Protein AF-A0A7X3SQD5-F1 (afdb_monomer_lite)

Organism: NCBI:txid1128670

Structure (mmCIF, N/CA/C/O backbone):
data_AF-A0A7X3SQD5-F1
#
_entry.id   AF-A0A7X3SQD5-F1
#
loop_
_atom_site.group_PDB
_atom_site.id
_atom_site.type_symbol
_atom_site.label_atom_id
_atom_site.label_alt_id
_atom_site.label_comp_id
_atom_site.label_asym_id
_atom_site.label_entity_id
_atom_site.label_seq_id
_atom_site.pdbx_PDB_ins_code
_atom_site.Cartn_x
_atom_site.Cartn_y
_atom_site.Cartn_z
_atom_site.occupancy
_atom_site.B_iso_or_equiv
_atom_site.auth_seq_id
_atom_site.auth_comp_id
_atom_site.auth_asym_id
_atom_site.auth_atom_id
_atom_site.pdbx_PDB_model_num
ATOM 1 N N . MET A 1 1 ? -12.208 -7.206 1.215 1.00 92.44 1 MET A N 1
ATOM 2 C CA . MET A 1 1 ? -11.686 -5.829 1.255 1.00 92.44 1 MET A CA 1
ATOM 3 C C . MET A 1 1 ? -12.584 -4.999 0.372 1.00 92.44 1 MET A C 1
ATOM 5 O O . MET A 1 1 ? -13.302 -5.577 -0.436 1.00 92.44 1 MET A O 1
ATOM 9 N N . GLU A 1 2 ? -12.520 -3.689 0.493 1.00 95.00 2 GLU A N 1
ATOM 10 C CA . GLU A 1 2 ? -13.140 -2.764 -0.455 1.00 95.00 2 GLU A CA 1
ATOM 11 C C . GLU A 1 2 ? -12.085 -1.771 -0.940 1.00 95.00 2 GLU A C 1
ATOM 13 O O . GLU A 1 2 ? -11.179 -1.425 -0.181 1.00 95.00 2 GLU A O 1
ATOM 18 N N . ARG A 1 3 ? -12.166 -1.357 -2.206 1.00 95.81 3 ARG A N 1
ATOM 19 C CA . ARG A 1 3 ? -11.321 -0.287 -2.744 1.00 95.81 3 ARG A CA 1
ATOM 20 C C . ARG A 1 3 ? -12.003 1.042 -2.446 1.00 95.81 3 ARG A C 1
ATOM 22 O O . ARG A 1 3 ? -13.184 1.187 -2.745 1.00 95.81 3 ARG A O 1
ATOM 29 N N . LEU A 1 4 ? -11.270 1.989 -1.874 1.00 95.50 4 LEU A N 1
ATOM 30 C CA . LEU A 1 4 ? -11.785 3.325 -1.592 1.00 95.50 4 LEU A CA 1
ATOM 31 C C . LEU A 1 4 ? -11.584 4.210 -2.824 1.00 95.50 4 LEU A C 1
ATOM 33 O O . LEU A 1 4 ? -10.459 4.350 -3.302 1.00 95.50 4 LEU A O 1
ATOM 37 N N . ALA A 1 5 ? -12.677 4.765 -3.347 1.00 88.12 5 ALA A N 1
ATOM 38 C CA . ALA A 1 5 ? -12.661 5.598 -4.550 1.00 88.12 5 ALA A CA 1
ATOM 39 C C . ALA A 1 5 ? -12.291 7.060 -4.250 1.00 88.12 5 ALA A C 1
ATOM 41 O O . ALA A 1 5 ? -11.576 7.680 -5.028 1.00 88.12 5 ALA A O 1
ATOM 42 N N . ASP A 1 6 ? -12.709 7.577 -3.093 1.00 85.94 6 ASP A N 1
ATOM 43 C CA . ASP A 1 6 ? -12.578 9.001 -2.749 1.00 85.94 6 ASP A CA 1
ATOM 44 C C . ASP A 1 6 ? -11.256 9.348 -2.046 1.00 85.94 6 ASP A C 1
ATOM 46 O O . ASP A 1 6 ? -11.083 10.450 -1.529 1.00 85.94 6 ASP A O 1
ATOM 50 N N . THR A 1 7 ? -10.305 8.410 -1.996 1.00 90.06 7 THR A N 1
ATOM 51 C CA . THR A 1 7 ? -8.975 8.700 -1.446 1.00 90.06 7 THR A CA 1
ATOM 52 C C . THR A 1 7 ? -8.152 9.453 -2.478 1.00 90.06 7 THR A C 1
ATOM 54 O O . THR A 1 7 ? -8.025 9.005 -3.617 1.00 90.06 7 THR A O 1
ATOM 57 N N . ARG A 1 8 ? -7.544 10.569 -2.076 1.00 92.94 8 ARG A N 1
ATOM 58 C CA . ARG A 1 8 ? -6.784 11.426 -2.993 1.00 92.94 8 ARG A CA 1
ATOM 59 C C . ARG A 1 8 ? -5.414 11.786 -2.446 1.00 92.94 8 ARG A C 1
ATOM 61 O O . ARG A 1 8 ? -5.220 11.962 -1.244 1.00 92.94 8 ARG A O 1
ATOM 68 N N . LEU A 1 9 ? -4.468 11.945 -3.362 1.00 92.69 9 LEU A N 1
ATOM 69 C CA . LEU A 1 9 ? -3.206 12.614 -3.085 1.00 92.69 9 LEU A CA 1
ATOM 70 C C . LEU A 1 9 ? -3.490 14.090 -2.773 1.00 92.69 9 LEU A C 1
ATOM 72 O O . LEU A 1 9 ? -4.130 14.775 -3.567 1.00 92.69 9 LEU A O 1
ATOM 76 N N . VAL A 1 10 ? -3.012 14.575 -1.629 1.00 94.62 10 VAL A N 1
ATOM 77 C CA . VAL A 1 10 ? -3.109 15.994 -1.247 1.00 94.62 10 VAL A CA 1
ATOM 78 C C . VAL A 1 10 ? -1.878 16.735 -1.736 1.00 94.62 10 VAL A C 1
ATOM 80 O O . VAL A 1 10 ? -1.981 17.763 -2.398 1.00 94.62 10 VAL A O 1
ATOM 83 N N . GLN A 1 11 ? -0.700 16.199 -1.420 1.00 93.69 11 GLN A N 1
ATOM 84 C CA . GLN A 1 11 ? 0.575 16.768 -1.836 1.00 93.69 11 GLN A CA 1
ATOM 85 C C . GLN A 1 11 ? 1.677 15.715 -1.842 1.00 93.69 11 GLN A C 1
ATOM 87 O O . GLN A 1 11 ? 1.584 14.690 -1.168 1.00 93.69 11 GLN A O 1
ATOM 92 N N . ARG A 1 12 ? 2.747 15.997 -2.587 1.00 92.25 12 ARG A N 1
ATOM 93 C CA . ARG A 1 12 ? 3.957 15.176 -2.649 1.00 92.25 12 ARG A CA 1
ATOM 94 C C . ARG A 1 12 ? 5.202 16.038 -2.520 1.00 92.25 12 ARG A C 1
ATOM 96 O O . ARG A 1 12 ? 5.230 17.170 -2.994 1.00 92.25 12 ARG A O 1
ATOM 103 N N . LEU A 1 13 ? 6.236 15.476 -1.912 1.00 90.62 13 LEU A N 1
ATOM 104 C CA . LEU A 1 13 ? 7.563 16.057 -1.816 1.00 90.62 13 LEU A CA 1
ATOM 105 C C . LEU A 1 13 ? 8.549 15.113 -2.500 1.00 90.62 13 LEU A C 1
ATOM 107 O O . LEU A 1 13 ? 8.792 14.001 -2.031 1.00 90.62 13 LEU A O 1
ATOM 111 N N . VAL A 1 14 ? 9.132 15.587 -3.598 1.00 86.06 14 VAL A N 1
ATOM 112 C CA . VAL A 1 14 ? 10.158 14.876 -4.361 1.00 86.06 14 VAL A CA 1
ATOM 113 C C . VAL A 1 14 ? 11.440 15.691 -4.273 1.00 86.06 14 VAL A C 1
ATOM 115 O O . VAL A 1 14 ? 11.448 16.883 -4.584 1.00 86.06 14 VAL A O 1
ATOM 118 N N . ARG A 1 15 ? 12.519 15.070 -3.798 1.00 82.88 15 ARG A N 1
ATOM 119 C CA . ARG A 1 15 ? 13.840 15.697 -3.682 1.00 82.88 15 ARG A CA 1
ATOM 120 C C . ARG A 1 15 ? 14.874 14.780 -4.308 1.00 82.88 15 ARG A C 1
ATOM 122 O O . ARG A 1 15 ? 14.874 13.583 -4.035 1.00 82.88 15 ARG A O 1
ATOM 129 N N . THR A 1 16 ? 15.763 15.345 -5.117 1.00 78.25 16 THR A N 1
ATOM 130 C CA . THR A 1 16 ? 16.838 14.594 -5.772 1.00 78.25 16 THR A CA 1
ATOM 131 C C . THR A 1 16 ? 17.656 13.814 -4.742 1.00 78.25 16 THR A C 1
ATOM 133 O O . THR A 1 16 ? 18.110 14.381 -3.749 1.00 78.25 16 THR A O 1
ATOM 136 N N . GLY A 1 17 ? 17.830 12.510 -4.972 1.00 77.06 17 GLY A N 1
ATOM 137 C CA . GLY A 1 17 ? 18.586 11.624 -4.081 1.00 77.06 17 GLY A CA 1
ATOM 138 C C . GLY A 1 17 ? 17.861 11.217 -2.791 1.00 77.06 17 GLY A C 1
ATOM 139 O O . GLY A 1 17 ? 18.489 10.625 -1.916 1.00 77.06 17 GLY A O 1
ATOM 140 N N . GLN A 1 18 ? 16.567 11.521 -2.640 1.00 83.50 18 GLN A N 1
ATOM 141 C CA . GLN A 1 18 ? 15.752 11.063 -1.512 1.00 83.50 18 GLN A CA 1
ATOM 142 C C . GLN A 1 18 ? 14.522 10.291 -1.991 1.00 83.50 18 GLN A C 1
ATOM 144 O O . GLN A 1 18 ? 13.986 10.563 -3.062 1.00 83.50 18 GLN A O 1
ATOM 149 N N . GLN A 1 19 ? 14.043 9.363 -1.156 1.00 85.62 19 GLN A N 1
ATOM 150 C CA . GLN A 1 19 ? 12.775 8.685 -1.410 1.00 85.62 19 GLN A CA 1
ATOM 151 C C . GLN A 1 19 ? 11.629 9.714 -1.393 1.00 85.62 19 GLN A C 1
ATOM 153 O O . GLN A 1 19 ? 11.545 10.493 -0.433 1.00 85.62 19 GLN A O 1
ATOM 158 N N . PRO A 1 20 ? 10.751 9.732 -2.412 1.00 91.50 20 PRO A N 1
ATOM 159 C CA . PRO A 1 20 ? 9.611 10.630 -2.423 1.00 91.50 20 PRO A CA 1
ATOM 160 C C . PRO A 1 20 ? 8.629 10.272 -1.311 1.00 91.50 20 PRO A C 1
ATOM 162 O O . PRO A 1 20 ? 8.490 9.114 -0.902 1.00 91.50 20 PRO A O 1
ATOM 165 N N . VAL A 1 21 ? 7.936 11.294 -0.825 1.00 94.56 21 VAL A N 1
ATOM 166 C CA . VAL A 1 21 ? 6.873 11.134 0.162 1.00 94.56 21 VAL A CA 1
ATOM 167 C C . VAL A 1 21 ? 5.632 11.899 -0.258 1.00 94.56 21 VAL A C 1
ATOM 169 O O . VAL A 1 21 ? 5.706 12.942 -0.905 1.00 94.56 21 VAL A O 1
ATOM 172 N N . MET A 1 22 ? 4.482 11.407 0.169 1.00 95.19 22 MET A N 1
ATOM 173 C CA . MET A 1 22 ? 3.174 11.953 -0.131 1.00 95.19 22 MET A CA 1
ATOM 174 C C . MET A 1 22 ? 2.314 12.070 1.122 1.00 95.19 22 MET A C 1
ATOM 176 O O . MET A 1 22 ? 2.441 11.295 2.069 1.00 95.19 22 MET A O 1
ATOM 180 N N . GLN A 1 23 ? 1.405 13.031 1.104 1.00 96.56 23 GLN A N 1
ATOM 181 C CA . GLN A 1 23 ? 0.319 13.152 2.059 1.00 96.56 23 GLN A CA 1
ATOM 182 C C . GLN A 1 23 ? -0.987 12.873 1.323 1.00 96.56 23 GLN A C 1
ATOM 184 O O . GLN A 1 23 ? -1.197 13.368 0.212 1.00 96.56 23 GLN A O 1
ATOM 189 N N . ILE A 1 24 ? -1.858 12.078 1.935 1.00 96.69 24 ILE A N 1
ATOM 190 C CA . ILE A 1 24 ? -3.136 11.681 1.346 1.00 96.69 24 ILE A CA 1
ATOM 191 C C . ILE A 1 24 ? -4.296 12.133 2.228 1.00 96.69 24 ILE A C 1
ATOM 193 O O . ILE A 1 24 ? -4.156 12.267 3.444 1.00 96.69 24 ILE A O 1
ATOM 197 N N . ASP A 1 25 ? -5.434 12.352 1.591 1.00 96.38 25 ASP A N 1
ATOM 198 C CA . ASP A 1 25 ? -6.737 12.518 2.219 1.00 96.38 25 ASP A CA 1
ATOM 199 C C . ASP A 1 25 ? -7.427 11.160 2.155 1.00 96.38 25 ASP A C 1
ATOM 201 O O . ASP A 1 25 ? -7.663 10.622 1.069 1.00 96.38 25 ASP A O 1
ATOM 205 N N . LEU A 1 26 ? -7.660 10.592 3.334 1.00 95.12 26 LEU A N 1
ATOM 206 C CA . LEU A 1 26 ? -8.256 9.285 3.524 1.00 95.12 26 LEU A CA 1
ATOM 207 C C . LEU A 1 26 ? -9.619 9.452 4.190 1.00 95.12 26 LEU A C 1
ATOM 209 O O . LEU A 1 26 ? -9.700 9.750 5.385 1.00 95.12 26 LEU A O 1
ATOM 213 N N . GLU A 1 27 ? -10.674 9.220 3.405 1.00 92.88 27 GLU A N 1
ATOM 214 C CA . GLU A 1 27 ? -12.079 9.353 3.818 1.00 92.88 27 GLU A CA 1
ATOM 215 C C . GLU A 1 27 ? -12.424 10.766 4.339 1.00 92.88 27 GLU A C 1
ATOM 217 O O . GLU A 1 27 ? -13.111 10.914 5.347 1.00 92.88 27 GLU A O 1
ATOM 222 N N . GLY A 1 28 ? -11.933 11.814 3.667 1.00 91.75 28 GLY A N 1
ATOM 223 C CA . GLY A 1 28 ? -12.201 13.215 4.012 1.00 91.75 28 GLY A CA 1
ATOM 224 C C . GLY A 1 28 ? -11.291 13.782 5.105 1.00 91.75 28 GLY A C 1
ATOM 225 O O . GLY A 1 28 ? -11.491 14.914 5.542 1.00 91.75 28 GLY A O 1
ATOM 226 N N . GLU A 1 29 ? -10.297 13.015 5.557 1.00 93.38 29 GLU A N 1
ATOM 227 C CA . GLU A 1 29 ? -9.324 13.433 6.563 1.00 93.38 29 GLU A CA 1
ATOM 228 C C . GLU A 1 29 ? -7.915 13.411 5.973 1.00 93.38 29 GLU A C 1
ATOM 230 O O . GLU A 1 29 ? -7.404 12.364 5.562 1.00 93.38 29 GLU A O 1
ATOM 235 N N . VAL A 1 30 ? -7.261 14.570 5.973 1.00 94.88 30 VAL A N 1
ATOM 236 C CA . VAL A 1 30 ? -5.850 14.676 5.600 1.00 94.88 30 VAL A CA 1
ATOM 237 C C . VAL A 1 30 ? -5.004 13.995 6.670 1.00 94.88 30 VAL A C 1
ATOM 239 O O . VAL A 1 30 ? -5.032 14.379 7.834 1.00 94.88 30 VAL A O 1
ATOM 242 N N . MET A 1 31 ? -4.227 12.991 6.272 1.00 93.62 31 MET A N 1
ATOM 243 C CA . MET A 1 31 ? -3.365 12.270 7.201 1.00 93.62 31 MET A CA 1
ATOM 244 C C . MET A 1 31 ? -2.215 13.146 7.707 1.00 93.62 31 MET A C 1
ATOM 246 O O . MET A 1 31 ? -1.466 13.704 6.910 1.00 93.62 31 MET A O 1
ATOM 250 N N . ASP A 1 32 ? -1.965 13.152 9.016 1.00 88.88 32 ASP A N 1
ATOM 251 C CA . ASP A 1 32 ? -0.804 13.847 9.606 1.00 88.88 32 ASP A CA 1
ATOM 252 C C . ASP A 1 32 ? 0.549 13.241 9.195 1.00 88.88 32 ASP A C 1
ATOM 254 O O . ASP A 1 32 ? 1.596 13.891 9.231 1.00 88.88 32 ASP A O 1
ATOM 258 N N . GLN A 1 33 ? 0.553 11.953 8.848 1.00 91.12 33 GLN A N 1
ATOM 259 C CA . GLN A 1 33 ? 1.761 11.207 8.512 1.00 91.12 33 GLN A CA 1
ATOM 260 C C . GLN A 1 33 ? 1.990 11.191 7.005 1.00 91.12 33 GLN A C 1
ATOM 262 O O . GLN A 1 33 ? 1.122 10.780 6.237 1.00 91.12 33 GLN A O 1
ATOM 267 N N . TRP A 1 34 ? 3.211 11.535 6.606 1.00 94.00 34 TRP A N 1
ATOM 268 C CA . TRP A 1 34 ? 3.685 11.347 5.241 1.00 94.00 34 TRP A CA 1
ATOM 269 C C . TRP A 1 34 ? 3.948 9.864 4.965 1.00 94.00 34 TRP A C 1
ATOM 271 O O . TRP A 1 34 ? 4.578 9.165 5.767 1.00 94.00 34 TRP A O 1
ATOM 281 N N . LEU A 1 35 ? 3.463 9.391 3.824 1.00 94.94 35 LEU A N 1
ATOM 282 C CA . LEU A 1 35 ? 3.635 8.035 3.317 1.00 94.94 35 LEU A CA 1
ATOM 283 C C . LEU A 1 35 ? 4.696 8.032 2.208 1.00 94.94 35 LEU A C 1
ATOM 285 O O . LEU A 1 35 ? 4.828 9.030 1.510 1.00 94.94 35 LEU A O 1
ATOM 289 N N . PRO A 1 36 ? 5.465 6.951 2.015 1.00 93.69 36 PRO A N 1
ATOM 290 C CA . PRO A 1 36 ? 6.386 6.854 0.883 1.00 93.69 36 PRO A CA 1
ATOM 291 C C . PRO A 1 36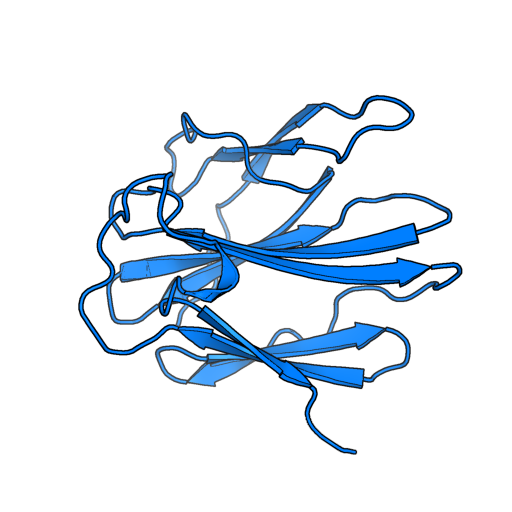 ? 5.638 6.781 -0.454 1.00 93.69 36 PRO A C 1
ATOM 293 O O . PRO A 1 36 ? 4.536 6.228 -0.526 1.00 93.69 36 PRO A O 1
ATOM 296 N N . GLY A 1 37 ? 6.258 7.310 -1.505 1.00 92.44 37 GLY A N 1
ATOM 297 C CA . GLY A 1 37 ? 5.712 7.369 -2.859 1.00 92.44 37 GLY A CA 1
ATOM 298 C C . GLY A 1 37 ? 5.485 8.797 -3.351 1.00 92.44 37 GLY A C 1
ATOM 299 O O . GLY A 1 37 ? 5.343 9.737 -2.568 1.00 92.44 37 GLY A O 1
ATOM 300 N N . ALA A 1 38 ? 5.450 8.947 -4.672 1.00 92.19 38 ALA A N 1
ATOM 301 C CA . ALA A 1 38 ? 5.154 10.185 -5.388 1.00 92.19 38 ALA A CA 1
ATOM 302 C C . ALA A 1 38 ? 3.755 10.185 -6.032 1.00 92.19 38 ALA A C 1
ATOM 304 O O . ALA A 1 38 ? 3.220 11.260 -6.306 1.00 92.19 38 ALA A O 1
ATOM 305 N N . SER A 1 39 ? 3.164 9.013 -6.273 1.00 91.50 39 SER A N 1
ATOM 306 C CA . SER A 1 39 ? 1.801 8.850 -6.796 1.00 91.50 39 SER A CA 1
ATOM 307 C C . SER A 1 39 ? 1.016 7.850 -5.951 1.00 91.50 39 SER A C 1
ATOM 309 O O . SER A 1 39 ? 1.567 6.843 -5.502 1.00 91.50 39 SER A O 1
ATOM 311 N N . LEU A 1 40 ? -0.270 8.131 -5.732 1.00 94.44 40 LEU A N 1
ATOM 312 C CA . LEU A 1 40 ? -1.207 7.237 -5.055 1.00 94.44 40 LEU A CA 1
ATOM 313 C C . LEU A 1 40 ? -1.943 6.390 -6.100 1.00 94.44 40 LEU A C 1
ATOM 315 O O . LEU A 1 40 ? -2.665 6.937 -6.925 1.00 94.44 40 LEU A O 1
ATOM 319 N N . GLU A 1 41 ? -1.832 5.065 -6.009 1.00 94.44 41 GLU A N 1
ATOM 320 C CA . GLU A 1 41 ? -2.422 4.146 -6.995 1.00 94.44 41 GLU A CA 1
ATOM 321 C C . GLU A 1 41 ? -3.751 3.538 -6.530 1.00 94.44 41 GLU A C 1
ATOM 323 O O . GLU A 1 41 ? -4.729 3.408 -7.277 1.00 94.44 41 GLU A O 1
ATOM 328 N N . ALA A 1 42 ? -3.802 3.113 -5.268 1.00 95.81 42 ALA A N 1
ATOM 329 C CA . ALA A 1 42 ? -4.998 2.511 -4.700 1.00 95.81 42 ALA A CA 1
ATOM 330 C C . ALA A 1 42 ? -4.966 2.516 -3.177 1.00 95.81 42 ALA A C 1
ATOM 332 O O . ALA A 1 42 ? -3.914 2.342 -2.559 1.00 95.81 42 ALA A O 1
ATOM 333 N N . VAL A 1 43 ? -6.150 2.599 -2.573 1.00 97.44 43 VAL A N 1
ATOM 334 C CA . VAL A 1 43 ? -6.345 2.306 -1.155 1.00 97.44 43 VAL A CA 1
ATOM 335 C C . VAL A 1 43 ? -7.437 1.269 -0.989 1.00 97.44 43 VAL A C 1
ATOM 337 O O . VAL A 1 43 ? -8.481 1.330 -1.638 1.00 97.44 43 VAL A O 1
ATOM 340 N N . PHE A 1 44 ? -7.185 0.308 -0.107 1.00 97.44 44 PHE A N 1
ATOM 341 C CA . PHE A 1 44 ? -8.141 -0.722 0.259 1.00 97.44 44 PHE A CA 1
ATOM 342 C C . PHE A 1 44 ? -8.409 -0.704 1.754 1.00 97.44 44 PHE A C 1
ATOM 344 O O . PHE A 1 44 ? -7.467 -0.640 2.542 1.00 97.44 44 PHE A O 1
ATOM 351 N N . ARG A 1 45 ? -9.671 -0.863 2.151 1.00 96.50 45 ARG A N 1
ATOM 352 C CA . ARG A 1 45 ? -10.047 -1.129 3.541 1.00 96.50 45 ARG A CA 1
ATOM 353 C C . ARG A 1 45 ? -10.246 -2.632 3.743 1.00 96.50 45 ARG A C 1
ATOM 355 O O . ARG A 1 45 ? -10.953 -3.319 2.996 1.00 96.50 45 ARG A O 1
ATOM 362 N N . ALA A 1 46 ? -9.537 -3.177 4.722 1.00 95.06 46 ALA A N 1
ATOM 363 C CA . ALA A 1 46 ? -9.609 -4.573 5.119 1.00 95.06 46 ALA A CA 1
ATOM 364 C C . ALA A 1 46 ? -10.800 -4.828 6.046 1.00 95.06 46 ALA A C 1
ATOM 366 O O . ALA A 1 46 ? -11.287 -3.925 6.717 1.00 95.06 46 ALA A O 1
ATOM 367 N N . SER A 1 47 ? -11.236 -6.087 6.149 1.00 92.50 47 SER A N 1
ATOM 368 C CA . SER A 1 47 ? -12.377 -6.456 7.004 1.00 92.5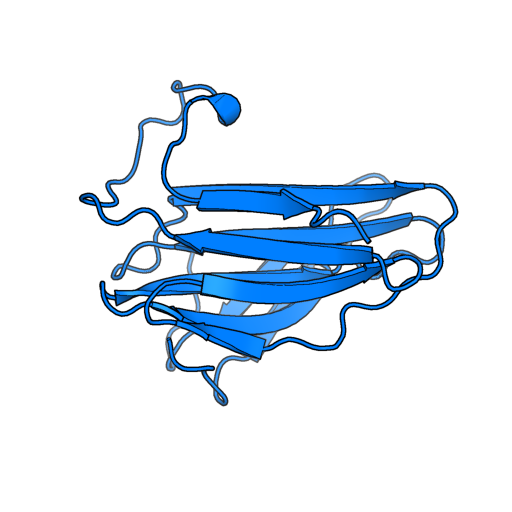0 47 SER A CA 1
ATOM 369 C C . SER A 1 47 ? -12.169 -6.169 8.499 1.00 92.50 47 SER A C 1
ATOM 371 O O . SER A 1 47 ? -13.122 -6.208 9.262 1.00 92.50 47 SER A O 1
ATOM 373 N N . ASN A 1 48 ? -10.927 -5.941 8.937 1.00 90.00 48 ASN A N 1
ATOM 374 C CA . ASN A 1 48 ? -10.585 -5.544 10.305 1.00 90.00 48 ASN A CA 1
ATOM 375 C C . ASN A 1 48 ? -10.402 -4.019 10.459 1.00 90.00 48 ASN A C 1
ATOM 377 O O . ASN A 1 48 ? -9.826 -3.580 11.450 1.00 90.00 48 ASN A O 1
ATOM 381 N N . GLY A 1 49 ? -10.829 -3.228 9.469 1.00 92.56 49 GLY A N 1
ATOM 382 C CA . GLY A 1 49 ? -10.751 -1.766 9.464 1.00 92.56 49 GLY A CA 1
ATOM 383 C C . GLY A 1 49 ? -9.375 -1.187 9.126 1.00 92.56 49 GLY A C 1
ATOM 384 O O . GLY A 1 49 ? -9.246 0.025 9.022 1.00 92.56 49 GLY A O 1
ATOM 385 N N . ALA A 1 50 ? -8.342 -2.013 8.948 1.00 94.50 50 ALA A N 1
ATOM 386 C CA . ALA A 1 50 ? -7.025 -1.537 8.532 1.00 94.50 50 ALA A CA 1
ATOM 387 C C . ALA A 1 50 ? -7.023 -1.099 7.062 1.00 94.50 50 ALA A C 1
ATOM 389 O O . ALA A 1 50 ? -7.713 -1.700 6.236 1.00 94.50 50 ALA A O 1
ATOM 390 N N . TYR A 1 51 ? -6.191 -0.116 6.724 1.00 95.81 51 TYR A N 1
ATOM 391 C CA . TYR A 1 51 ? -6.040 0.351 5.346 1.00 95.81 51 TYR A CA 1
ATOM 392 C C . TYR A 1 51 ? -4.753 -0.176 4.727 1.00 95.81 51 TYR A C 1
ATOM 394 O O . TYR A 1 51 ? -3.712 -0.237 5.380 1.00 95.81 51 TYR A O 1
ATOM 402 N N . LEU A 1 52 ? -4.824 -0.535 3.452 1.00 97.19 52 LEU A N 1
ATOM 403 C CA . LEU A 1 52 ? -3.688 -0.927 2.637 1.00 97.19 52 LEU A CA 1
ATOM 404 C C . LEU A 1 52 ? -3.543 0.080 1.497 1.00 97.19 52 LEU A C 1
ATOM 406 O O . LEU A 1 52 ? -4.405 0.145 0.623 1.00 97.19 52 LEU A O 1
ATOM 410 N N . VAL A 1 53 ? -2.474 0.869 1.535 1.00 97.31 53 VAL A N 1
ATOM 411 C CA . VAL A 1 53 ? -2.193 1.945 0.579 1.00 97.31 53 VAL A CA 1
ATOM 412 C C . VAL A 1 53 ? -1.093 1.492 -0.373 1.00 97.31 53 VAL A C 1
ATOM 414 O O . VAL A 1 53 ? -0.047 1.027 0.081 1.00 97.31 53 VAL A O 1
ATOM 417 N N . PHE A 1 54 ? -1.338 1.637 -1.671 1.00 96.44 54 PHE A N 1
ATOM 418 C CA . PHE A 1 54 ? -0.392 1.381 -2.752 1.00 96.44 54 PHE A CA 1
ATOM 419 C C . PHE A 1 54 ? 0.026 2.708 -3.377 1.00 96.44 54 PHE A C 1
ATOM 421 O O . PHE A 1 54 ? -0.828 3.510 -3.764 1.00 96.44 54 PHE A O 1
ATOM 428 N N . SER A 1 55 ? 1.330 2.920 -3.494 1.00 94.19 55 SER A N 1
ATOM 429 C CA . SER A 1 55 ? 1.909 4.111 -4.110 1.00 94.19 55 SER A CA 1
ATOM 430 C C . SER A 1 55 ? 3.183 3.786 -4.861 1.00 94.19 55 SER A C 1
ATOM 432 O O . SER A 1 55 ? 3.906 2.863 -4.490 1.00 94.19 55 SER A O 1
ATOM 434 N N . VAL A 1 56 ? 3.479 4.564 -5.895 1.00 91.50 56 VAL A N 1
ATOM 435 C CA . VAL A 1 56 ? 4.698 4.407 -6.695 1.00 91.50 56 VAL A CA 1
ATOM 436 C C . VAL A 1 56 ? 5.609 5.618 -6.556 1.00 91.50 56 VAL A C 1
ATOM 438 O O . VAL A 1 56 ? 5.139 6.732 -6.320 1.00 91.50 56 VAL A O 1
ATOM 441 N N . ASP A 1 57 ? 6.917 5.398 -6.673 1.00 88.06 57 ASP A N 1
ATOM 442 C CA . ASP A 1 57 ? 7.937 6.444 -6.529 1.00 88.06 57 ASP A CA 1
ATOM 443 C C . ASP A 1 57 ? 8.047 7.370 -7.764 1.00 88.06 57 ASP A C 1
ATOM 445 O O . ASP A 1 57 ? 8.655 8.430 -7.649 1.00 88.06 57 ASP A O 1
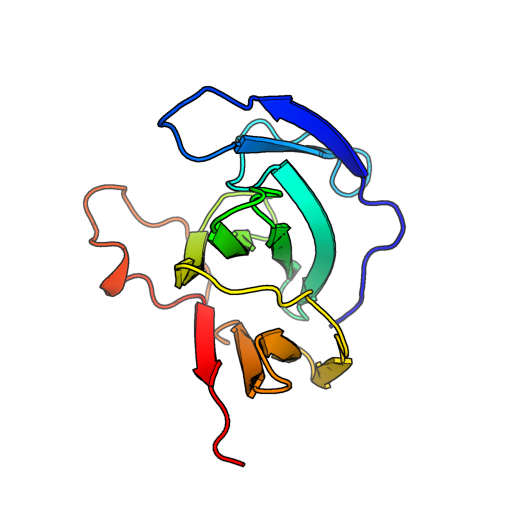ATOM 449 N N . ASP A 1 58 ? 7.409 7.030 -8.899 1.00 76.12 58 ASP A N 1
ATOM 450 C CA . ASP A 1 58 ? 7.333 7.862 -10.127 1.00 76.12 58 ASP A CA 1
ATOM 451 C C . ASP A 1 58 ? 8.723 8.361 -10.594 1.00 76.12 58 ASP A C 1
ATOM 453 O O . ASP A 1 58 ? 8.907 9.520 -10.969 1.00 76.12 58 ASP A O 1
ATOM 457 N N . CYS A 1 59 ? 9.741 7.492 -10.493 1.00 71.56 59 CYS A N 1
ATOM 458 C CA . CYS A 1 59 ? 11.125 7.801 -10.844 1.00 71.56 59 CYS A CA 1
ATOM 459 C C . CYS A 1 59 ? 11.485 7.159 -12.202 1.00 71.56 59 CYS A C 1
ATOM 461 O O . CYS A 1 59 ? 11.340 5.950 -12.366 1.00 71.56 59 CYS A O 1
ATOM 463 N N . PRO A 1 60 ? 11.992 7.929 -13.184 1.00 61.78 60 PRO A N 1
ATOM 464 C CA . PRO A 1 60 ? 12.175 7.460 -14.564 1.00 61.78 60 PRO A CA 1
ATOM 465 C C . PRO A 1 60 ? 13.242 6.366 -14.760 1.00 61.78 60 PRO A C 1
ATOM 467 O O . PRO A 1 60 ? 13.330 5.806 -15.848 1.00 61.78 60 PRO A O 1
ATOM 470 N N . TYR A 1 61 ? 14.055 6.064 -13.741 1.00 60.78 61 TYR A N 1
ATOM 471 C CA . TYR A 1 61 ? 15.119 5.046 -13.807 1.00 60.78 61 TYR A CA 1
ATOM 472 C C . TYR A 1 61 ? 14.953 3.911 -12.786 1.00 60.78 61 TYR A C 1
ATOM 474 O O . TYR A 1 61 ? 15.647 2.894 -12.866 1.00 60.78 61 TYR A O 1
ATOM 482 N N . GLU A 1 62 ? 14.056 4.092 -11.818 1.00 65.56 62 GLU A N 1
ATOM 483 C CA . GLU A 1 62 ? 13.806 3.154 -10.731 1.00 65.56 62 GLU A CA 1
ATOM 484 C C . GLU A 1 62 ? 12.310 3.110 -10.458 1.00 65.56 62 GLU A C 1
ATOM 486 O O . GLU A 1 62 ? 11.701 4.109 -10.081 1.00 65.56 62 GLU A O 1
ATOM 491 N N . GLU A 1 63 ? 11.714 1.934 -10.577 1.00 74.19 63 GLU A N 1
ATOM 492 C CA . GLU A 1 63 ? 10.334 1.755 -10.163 1.00 74.19 63 GLU A CA 1
ATOM 493 C C . GLU A 1 63 ? 10.287 1.164 -8.763 1.00 74.19 63 GLU A C 1
ATOM 495 O O . GLU A 1 63 ? 10.680 0.021 -8.505 1.00 74.19 63 GLU A O 1
ATOM 500 N N . GLY A 1 64 ? 9.807 1.992 -7.840 1.00 87.69 64 GLY A N 1
ATOM 501 C CA . GLY A 1 64 ? 9.509 1.606 -6.474 1.00 87.69 64 GLY A CA 1
ATOM 502 C C . GLY A 1 64 ? 8.005 1.523 -6.266 1.00 87.69 64 GLY A C 1
ATOM 503 O O . GLY A 1 64 ? 7.313 2.532 -6.394 1.00 87.69 64 GLY A O 1
ATOM 504 N N . LEU A 1 65 ? 7.501 0.342 -5.908 1.00 91.44 65 LEU A N 1
ATOM 505 C CA . LEU A 1 65 ? 6.158 0.159 -5.364 1.00 91.44 65 LEU A CA 1
ATOM 506 C C . LEU A 1 65 ? 6.232 0.122 -3.842 1.00 91.44 65 LEU A C 1
ATOM 508 O O . LEU A 1 65 ? 6.903 -0.729 -3.257 1.00 91.44 65 LEU A O 1
ATOM 512 N N . ASN A 1 66 ? 5.468 0.985 -3.191 1.00 94.12 66 ASN A N 1
ATOM 513 C CA . ASN A 1 66 ? 5.303 1.018 -1.751 1.00 94.12 66 ASN A CA 1
ATOM 514 C C . ASN A 1 66 ? 3.919 0.497 -1.367 1.00 94.12 66 ASN A C 1
ATOM 516 O O . ASN A 1 66 ? 2.899 0.870 -1.943 1.00 94.12 66 ASN A O 1
ATOM 520 N N . ILE A 1 67 ? 3.894 -0.362 -0.351 1.00 95.88 67 ILE A N 1
ATOM 521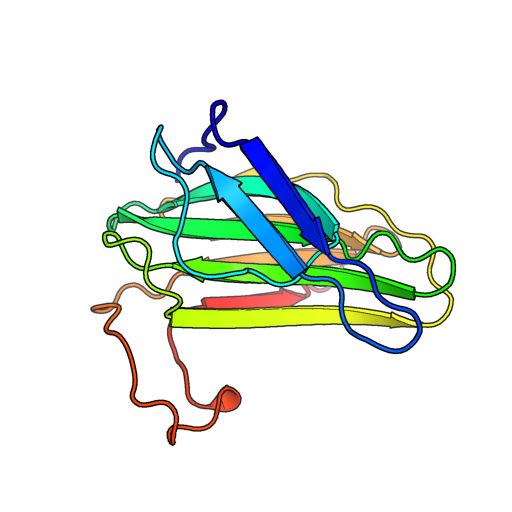 C CA . ILE A 1 67 ? 2.686 -0.949 0.217 1.00 95.88 67 ILE A CA 1
ATOM 522 C C . ILE A 1 67 ? 2.690 -0.648 1.711 1.00 95.88 67 ILE A C 1
ATOM 524 O O . ILE A 1 67 ? 3.483 -1.202 2.485 1.00 95.88 67 ILE A O 1
ATOM 528 N N . VAL A 1 68 ? 1.806 0.257 2.116 1.00 95.44 68 VAL A N 1
ATOM 529 C CA . VAL A 1 68 ? 1.706 0.755 3.487 1.00 95.44 68 VAL A CA 1
ATOM 530 C C . VAL A 1 68 ? 0.471 0.175 4.158 1.00 95.44 68 VAL A C 1
ATOM 532 O O . VAL A 1 68 ? -0.638 0.280 3.644 1.00 95.44 68 VAL A O 1
ATOM 535 N N . LEU A 1 69 ? 0.659 -0.412 5.338 1.00 95.38 69 LEU A N 1
ATOM 536 C CA . LEU A 1 69 ? -0.427 -0.845 6.208 1.00 95.38 69 LEU A CA 1
ATOM 537 C C . LEU A 1 69 ? -0.680 0.211 7.284 1.00 95.38 69 LEU A C 1
ATOM 539 O O . LEU A 1 69 ? 0.214 0.504 8.086 1.00 95.38 69 LEU A O 1
ATOM 543 N N . LEU A 1 70 ? -1.910 0.710 7.344 1.00 93.75 70 LEU A N 1
ATOM 544 C CA . LEU A 1 70 ? -2.399 1.623 8.373 1.00 93.75 70 LEU A CA 1
ATOM 545 C C . LEU A 1 70 ? -3.378 0.907 9.312 1.00 93.75 70 LEU A C 1
ATOM 547 O O . LEU A 1 70 ? -4.102 0.004 8.892 1.00 93.75 70 LEU A O 1
ATOM 551 N N . SER A 1 71 ? -3.428 1.313 10.580 1.00 92.12 71 SER A N 1
ATOM 552 C CA . SER A 1 71 ? -4.520 0.929 11.483 1.00 92.12 71 SER A CA 1
ATOM 553 C C . SER A 1 71 ? -5.836 1.596 11.069 1.00 92.12 71 SER A C 1
ATOM 555 O O . SER A 1 71 ? -5.841 2.512 10.250 1.00 92.12 71 SER A O 1
ATOM 557 N N . SER A 1 72 ? -6.946 1.187 11.688 1.00 90.94 72 SER A N 1
ATOM 558 C CA . SER A 1 72 ? -8.242 1.875 11.566 1.00 90.94 72 SER A CA 1
ATOM 559 C C . SER A 1 72 ? -8.193 3.341 12.011 1.00 90.94 72 SER A C 1
ATOM 561 O O . SER A 1 72 ? -8.943 4.164 11.508 1.00 90.94 72 SER A O 1
ATOM 563 N N . GLU A 1 73 ? -7.263 3.677 12.906 1.00 91.00 73 GLU A N 1
ATOM 564 C CA . GLU A 1 73 ? -6.962 5.038 13.378 1.00 91.00 73 GLU A CA 1
ATOM 565 C C . GLU A 1 73 ? -5.943 5.763 12.473 1.00 91.00 73 GLU A C 1
ATOM 567 O O . GLU A 1 73 ? -5.282 6.703 12.903 1.00 91.00 73 GLU A O 1
ATOM 572 N N . LYS A 1 74 ? -5.734 5.283 11.238 1.00 91.94 74 LYS A N 1
ATOM 573 C CA . LYS A 1 74 ? -4.848 5.897 10.229 1.00 91.94 74 LYS A CA 1
ATOM 574 C C . LYS A 1 74 ? -3.377 6.000 10.674 1.00 91.94 74 LYS A C 1
ATOM 576 O O . LYS A 1 74 ? -2.600 6.806 10.165 1.00 91.94 74 LYS A O 1
ATOM 581 N N . ILE A 1 75 ? -2.940 5.131 11.592 1.00 90.56 75 ILE A N 1
ATOM 582 C CA . ILE A 1 75 ? -1.546 5.074 12.053 1.00 90.56 75 ILE A CA 1
ATOM 583 C C . ILE A 1 75 ? -0.730 4.099 11.212 1.00 90.56 75 ILE A C 1
ATOM 585 O O . ILE A 1 75 ? -1.132 2.952 11.046 1.00 90.56 75 ILE A O 1
ATOM 589 N N . VAL A 1 76 ? 0.467 4.499 10.768 1.00 91.25 76 VAL A N 1
ATOM 590 C CA . VAL A 1 76 ? 1.378 3.610 10.030 1.00 91.25 76 VAL A CA 1
ATOM 591 C C . VAL A 1 76 ? 1.845 2.445 10.906 1.00 91.25 76 VAL A C 1
ATOM 593 O O . VAL A 1 76 ? 2.540 2.622 11.913 1.00 91.25 76 VAL A O 1
ATOM 596 N N . LEU A 1 77 ? 1.499 1.229 10.489 1.00 90.25 77 LEU A N 1
ATOM 597 C CA . LEU A 1 77 ? 1.844 -0.009 11.181 1.00 90.25 77 LEU A CA 1
ATOM 598 C C . LEU A 1 77 ? 3.031 -0.717 10.537 1.00 90.25 77 LEU A C 1
ATOM 600 O O . LEU A 1 77 ? 3.960 -1.125 11.238 1.00 90.25 77 LEU A O 1
ATOM 604 N N . ASP A 1 78 ? 3.020 -0.853 9.214 1.00 90.75 78 ASP A N 1
ATOM 605 C CA . ASP A 1 78 ? 4.082 -1.507 8.453 1.00 90.75 78 ASP A CA 1
ATOM 606 C C . ASP A 1 78 ? 4.202 -0.893 7.057 1.00 90.75 78 ASP A C 1
ATOM 608 O O . ASP A 1 78 ? 3.248 -0.325 6.534 1.00 90.75 78 ASP A O 1
ATOM 612 N N . VAL A 1 79 ? 5.389 -1.000 6.472 1.00 91.69 79 VAL A N 1
ATOM 613 C CA . VAL A 1 79 ? 5.696 -0.487 5.135 1.00 91.69 79 VAL A CA 1
ATOM 614 C C . VAL A 1 79 ? 6.617 -1.485 4.454 1.00 91.69 79 VAL A C 1
ATOM 616 O O . VAL A 1 79 ? 7.726 -1.740 4.949 1.00 91.69 79 VAL A O 1
ATOM 619 N N . LYS A 1 80 ? 6.169 -2.012 3.317 1.00 92.56 80 LYS A N 1
ATOM 620 C CA . LYS A 1 80 ? 6.953 -2.858 2.415 1.00 92.56 80 LYS A CA 1
ATOM 621 C C . LYS A 1 80 ? 7.180 -2.106 1.112 1.00 92.56 80 LYS A C 1
ATOM 623 O O . LYS A 1 80 ? 6.267 -1.435 0.645 1.00 92.56 80 LYS A O 1
ATOM 628 N N . SER A 1 81 ? 8.368 -2.253 0.544 1.00 90.81 81 SER A N 1
ATOM 629 C CA . SER A 1 81 ? 8.703 -1.675 -0.753 1.00 90.81 81 SER A CA 1
ATOM 630 C C . SER A 1 81 ? 9.254 -2.778 -1.649 1.00 90.81 81 SER A C 1
ATOM 632 O O . SER A 1 81 ? 10.031 -3.613 -1.179 1.00 90.81 81 SER A O 1
ATOM 634 N N . ILE A 1 82 ? 8.814 -2.798 -2.901 1.00 89.31 82 ILE A N 1
ATOM 635 C CA . ILE A 1 82 ? 9.369 -3.611 -3.983 1.00 89.31 82 ILE A CA 1
ATOM 636 C C . ILE A 1 82 ? 10.064 -2.619 -4.907 1.00 89.31 82 ILE A C 1
ATOM 638 O O . ILE A 1 82 ? 9.424 -1.680 -5.370 1.00 89.31 82 ILE A O 1
ATOM 642 N N . VAL A 1 83 ? 11.368 -2.787 -5.115 1.00 84.31 83 VAL A N 1
ATOM 643 C CA . VAL A 1 83 ? 12.181 -1.875 -5.927 1.00 84.31 83 VAL A CA 1
ATOM 644 C C . VAL A 1 83 ? 12.924 -2.697 -6.961 1.00 84.31 83 VAL A C 1
ATOM 646 O O . VAL A 1 83 ? 13.576 -3.681 -6.604 1.00 84.31 83 VAL A O 1
ATOM 649 N N . HIS A 1 84 ? 12.841 -2.276 -8.218 1.00 74.50 84 HIS A N 1
ATOM 650 C CA . HIS A 1 84 ? 13.620 -2.839 -9.312 1.00 74.50 84 HIS A CA 1
ATOM 651 C C . HIS A 1 84 ? 14.404 -1.720 -10.000 1.00 74.50 84 HIS A C 1
ATOM 653 O O . HIS A 1 84 ? 13.836 -0.733 -10.465 1.00 74.50 84 HIS A O 1
ATOM 659 N N . ALA A 1 85 ? 15.727 -1.870 -10.039 1.00 67.31 85 ALA A N 1
ATOM 660 C CA . ALA A 1 85 ? 16.594 -0.957 -10.769 1.00 67.31 85 ALA A CA 1
ATOM 661 C C . ALA A 1 85 ? 16.489 -1.241 -12.273 1.00 67.31 85 ALA A C 1
ATOM 663 O O . ALA A 1 85 ? 16.468 -2.409 -12.666 1.00 67.31 85 ALA A O 1
ATOM 664 N N . TYR A 1 86 ? 16.472 -0.190 -13.099 1.00 62.53 86 TYR A N 1
ATOM 665 C CA . TYR A 1 86 ? 16.460 -0.297 -14.567 1.00 62.53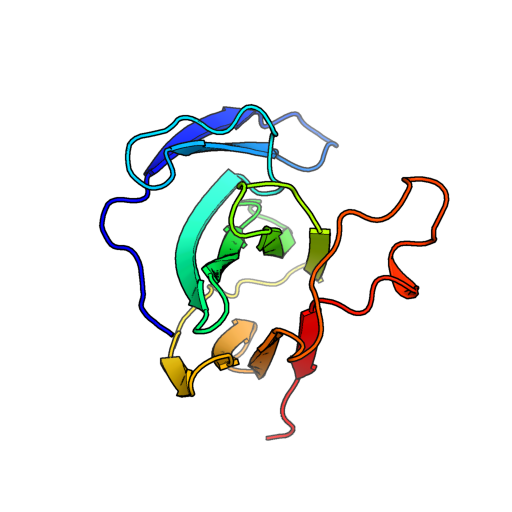 86 TYR A CA 1
ATOM 666 C C . TYR A 1 86 ? 15.245 -1.047 -15.138 1.00 62.53 86 TYR A C 1
ATOM 668 O O . TYR A 1 86 ? 15.333 -1.697 -16.178 1.00 62.53 86 TYR A O 1
ATOM 676 N N . ALA A 1 87 ? 14.116 -0.956 -14.441 1.00 61.31 87 ALA A N 1
ATOM 677 C CA . ALA A 1 87 ? 12.856 -1.587 -14.793 1.00 61.31 87 ALA A CA 1
ATOM 678 C C . ALA A 1 87 ? 11.812 -0.543 -15.216 1.00 61.31 87 ALA A C 1
ATOM 680 O O . ALA A 1 87 ? 11.720 0.517 -14.603 1.00 61.31 87 ALA A O 1
ATOM 681 N N . THR A 1 88 ? 11.033 -0.870 -16.253 1.00 60.66 88 THR A N 1
ATOM 682 C CA . THR A 1 88 ? 9.795 -0.173 -16.640 1.00 60.66 88 THR A CA 1
ATOM 683 C C . THR A 1 88 ? 8.629 -1.155 -16.520 1.00 60.66 88 THR A C 1
ATOM 685 O O . THR A 1 88 ? 8.636 -2.208 -17.156 1.00 60.66 88 THR A O 1
ATOM 688 N N . GLY A 1 89 ? 7.637 -0.852 -15.706 1.00 63.12 89 GLY A N 1
ATOM 689 C CA . GLY A 1 89 ? 6.875 -1.844 -14.965 1.00 63.12 89 GLY A CA 1
ATOM 690 C C . GLY A 1 89 ? 5.852 -1.150 -14.070 1.00 63.12 89 GLY A C 1
ATOM 691 O O . GLY A 1 89 ? 6.059 -0.836 -12.902 1.00 63.12 89 GLY A O 1
ATOM 692 N N . HIS A 1 90 ? 4.664 -0.955 -14.620 1.00 78.44 90 HIS A N 1
ATOM 693 C CA . HIS A 1 90 ? 3.594 -0.288 -13.895 1.00 78.44 90 HIS A CA 1
ATOM 694 C C . HIS A 1 90 ? 2.872 -1.249 -12.945 1.00 78.44 90 HIS A C 1
ATOM 696 O O . HIS A 1 90 ? 2.841 -2.464 -13.148 1.00 78.44 90 HIS A O 1
ATOM 702 N N . LEU A 1 91 ? 2.259 -0.702 -11.897 1.00 88.50 91 LEU A N 1
ATOM 703 C CA . LEU A 1 91 ? 1.312 -1.449 -11.078 1.00 88.50 91 LEU A CA 1
ATOM 704 C C . LEU A 1 91 ? 0.021 -1.664 -11.877 1.00 88.50 91 LEU A C 1
ATOM 706 O O . LEU A 1 91 ? -0.610 -0.704 -12.311 1.00 88.50 91 LEU A O 1
ATOM 710 N N . HIS A 1 92 ? -0.403 -2.914 -12.034 1.00 90.19 92 HIS A N 1
ATOM 711 C CA . HIS A 1 92 ? -1.660 -3.245 -12.705 1.00 90.19 92 HIS A CA 1
ATOM 712 C C . HIS A 1 92 ? -2.323 -4.489 -12.098 1.00 90.19 92 HIS A C 1
ATOM 714 O O . HIS A 1 92 ? -1.836 -5.077 -11.131 1.00 90.19 92 HIS A O 1
ATOM 720 N N . ASP A 1 93 ? -3.492 -4.861 -12.629 1.00 92.38 93 ASP A N 1
ATOM 721 C CA . ASP A 1 93 ? -4.250 -6.053 -12.214 1.00 92.38 93 ASP A CA 1
ATOM 722 C C . ASP A 1 93 ? -4.524 -6.156 -10.705 1.00 92.38 93 ASP A C 1
ATOM 724 O O . ASP A 1 93 ? -4.576 -7.245 -10.133 1.00 92.38 93 ASP A O 1
ATOM 728 N N . LEU A 1 94 ? -4.741 -5.015 -10.048 1.00 94.62 94 LEU A N 1
ATOM 729 C CA . LEU A 1 94 ? -5.156 -4.959 -8.648 1.00 94.62 94 LEU A CA 1
ATOM 730 C C . LEU A 1 94 ? -6.520 -5.640 -8.470 1.00 94.62 94 LEU A C 1
ATOM 732 O O . LEU A 1 94 ? -7.548 -5.126 -8.918 1.00 94.62 94 LEU A O 1
ATOM 736 N N . ARG A 1 95 ? -6.544 -6.785 -7.785 1.00 95.44 95 ARG A N 1
ATOM 737 C CA . ARG A 1 95 ? -7.749 -7.591 -7.548 1.00 95.44 95 ARG A CA 1
ATOM 738 C C . ARG A 1 95 ? -7.889 -7.939 -6.076 1.00 95.44 95 ARG A C 1
ATOM 740 O O . ARG A 1 95 ? -6.945 -8.369 -5.415 1.00 95.44 95 ARG A O 1
ATOM 747 N N . ILE A 1 96 ? -9.100 -7.779 -5.554 1.00 96.81 96 ILE A N 1
ATOM 748 C CA . ILE A 1 96 ? -9.442 -8.214 -4.200 1.00 96.81 96 ILE A CA 1
ATOM 749 C C . ILE A 1 96 ? -9.670 -9.727 -4.241 1.00 96.81 96 ILE A C 1
ATOM 751 O O . ILE A 1 96 ? -10.641 -10.195 -4.822 1.00 96.81 96 ILE A O 1
ATOM 755 N N . GLU A 1 97 ? -8.785 -10.487 -3.601 1.00 95.69 97 GLU A N 1
ATOM 756 C CA . GLU A 1 97 ? -8.854 -11.959 -3.533 1.00 95.69 97 GLU A CA 1
ATOM 757 C C . GLU A 1 97 ? -9.580 -12.444 -2.266 1.00 95.69 97 GLU A C 1
ATOM 759 O O . GLU A 1 97 ? -9.787 -13.637 -2.059 1.00 95.69 97 GLU A O 1
ATOM 764 N N . GLY A 1 98 ? -9.925 -11.530 -1.355 1.00 94.31 98 GLY A N 1
ATOM 765 C CA . GLY A 1 98 ? -10.601 -11.883 -0.115 1.00 94.31 98 GLY A CA 1
ATOM 766 C C . GLY A 1 98 ? -10.758 -10.722 0.867 1.00 94.31 98 GLY A C 1
ATOM 767 O O . GLY A 1 98 ? -10.519 -9.556 0.542 1.00 94.31 98 GLY A O 1
ATOM 768 N N . PRO A 1 99 ? -11.146 -11.001 2.123 1.00 94.44 99 PRO A N 1
ATOM 769 C CA . PRO A 1 99 ? -11.401 -9.968 3.128 1.00 94.44 99 PRO A CA 1
ATOM 770 C C . PRO A 1 99 ? -10.146 -9.188 3.548 1.00 94.44 99 PRO A C 1
ATOM 772 O O . PRO A 1 99 ? -10.276 -8.078 4.065 1.00 94.44 99 PRO A O 1
ATOM 775 N N . ARG A 1 100 ? -8.949 -9.740 3.306 1.00 94.69 100 ARG A N 1
ATOM 776 C CA . ARG A 1 100 ? -7.653 -9.213 3.770 1.00 94.69 100 ARG A CA 1
ATOM 777 C C . ARG A 1 100 ? -6.518 -9.348 2.746 1.00 94.69 100 ARG A C 1
ATOM 779 O O . ARG A 1 100 ? -5.354 -9.194 3.112 1.00 94.69 100 ARG A O 1
ATOM 786 N N . THR A 1 101 ? -6.841 -9.655 1.494 1.00 96.56 101 THR A N 1
ATOM 787 C CA . THR A 1 101 ? -5.841 -9.977 0.474 1.00 96.56 101 THR A CA 1
ATOM 788 C C . THR A 1 101 ? -6.129 -9.245 -0.827 1.00 96.56 101 THR A C 1
ATOM 790 O O . THR A 1 101 ? -7.245 -9.312 -1.342 1.00 96.56 101 THR A O 1
ATOM 793 N N . VAL A 1 102 ? -5.092 -8.603 -1.363 1.00 97.19 102 VAL A N 1
ATOM 794 C CA . VAL A 1 102 ? -5.061 -8.024 -2.709 1.00 97.19 102 VAL A CA 1
ATOM 795 C C . VAL A 1 102 ? -3.982 -8.749 -3.505 1.00 97.19 102 VAL A C 1
ATOM 797 O O . VAL A 1 102 ? -2.858 -8.910 -3.017 1.00 97.19 102 VAL A O 1
ATOM 800 N N . SER A 1 103 ? -4.317 -9.212 -4.705 1.00 96.44 103 SER A N 1
ATOM 801 C CA . SER A 1 103 ? -3.327 -9.587 -5.712 1.00 96.44 103 SER A CA 1
ATOM 802 C C . SER A 1 103 ? -3.123 -8.431 -6.681 1.00 96.44 103 SER A C 1
ATOM 804 O O . SER A 1 103 ? -3.999 -7.586 -6.849 1.00 96.44 103 SER A O 1
ATOM 806 N N . PHE A 1 104 ? -1.934 -8.358 -7.253 1.00 94.50 104 PHE A N 1
ATOM 807 C CA . PHE A 1 104 ? -1.569 -7.344 -8.231 1.00 94.50 104 PHE A CA 1
ATOM 808 C C . PHE A 1 104 ? -0.417 -7.877 -9.069 1.00 94.50 104 PHE A C 1
ATOM 810 O O . PHE A 1 104 ? 0.264 -8.817 -8.655 1.00 94.50 104 PHE A O 1
ATOM 817 N N . SER A 1 105 ? -0.195 -7.270 -10.222 1.00 90.81 105 SER A N 1
ATOM 818 C CA . SER A 1 105 ? 1.010 -7.480 -11.005 1.00 90.81 105 SER A CA 1
ATOM 819 C C . SER A 1 105 ? 1.863 -6.227 -10.938 1.00 90.81 105 SER A C 1
ATOM 821 O O . SER A 1 105 ? 1.355 -5.103 -10.948 1.00 90.81 105 SER A O 1
ATOM 823 N N . PHE A 1 106 ? 3.161 -6.433 -10.779 1.00 85.94 106 PHE A N 1
ATOM 824 C CA . PHE A 1 106 ? 4.132 -5.356 -10.713 1.00 85.94 106 PHE A CA 1
ATOM 825 C C . PHE A 1 106 ? 5.436 -5.866 -11.295 1.00 85.94 106 PHE A C 1
ATOM 827 O O . PHE A 1 106 ? 5.936 -6.878 -10.803 1.00 85.94 106 PHE A O 1
ATOM 834 N N . TYR A 1 107 ? 5.946 -5.142 -12.295 1.00 77.75 107 TYR A N 1
ATOM 835 C CA . TYR A 1 107 ? 7.099 -5.504 -13.120 1.00 77.75 107 TYR A CA 1
ATOM 836 C C . TYR A 1 107 ? 6.924 -6.804 -13.933 1.00 77.75 107 TYR A C 1
ATOM 838 O O . TYR A 1 107 ? 6.606 -7.845 -13.375 1.00 77.75 107 TYR A O 1
ATOM 846 N N . ASP A 1 108 ? 7.132 -6.745 -15.256 1.00 73.12 108 ASP A N 1
ATOM 847 C CA . ASP A 1 108 ? 7.170 -7.896 -16.191 1.00 73.12 108 ASP A CA 1
ATOM 848 C C . ASP A 1 108 ? 6.081 -8.973 -15.969 1.00 73.12 108 ASP A C 1
ATOM 850 O O . ASP A 1 108 ? 6.311 -10.178 -16.038 1.00 73.12 108 ASP A O 1
ATOM 854 N N . SER A 1 109 ? 4.860 -8.536 -15.640 1.00 71.31 109 SER A N 1
ATOM 855 C CA . SER A 1 109 ? 3.729 -9.406 -15.277 1.00 71.31 109 SER A CA 1
ATOM 856 C C . SER A 1 109 ? 3.952 -10.329 -14.064 1.00 71.31 109 SER A C 1
ATOM 858 O O . SER A 1 109 ? 3.112 -11.199 -13.810 1.00 71.31 109 SER A O 1
ATOM 860 N N . GLU A 1 110 ? 5.012 -10.134 -13.270 1.00 85.81 110 GLU A N 1
ATOM 861 C CA . GLU A 1 110 ? 5.216 -10.852 -12.013 1.00 85.81 110 GLU A CA 1
ATOM 862 C C . GLU A 1 110 ? 4.003 -10.625 -11.113 1.00 85.81 110 GLU A C 1
ATOM 864 O O . GLU A 1 110 ? 3.610 -9.493 -10.814 1.00 85.81 110 GLU A O 1
ATOM 869 N N . ARG A 1 111 ? 3.379 -11.722 -10.678 1.00 91.06 111 ARG A N 1
ATOM 870 C CA . ARG A 1 111 ? 2.178 -11.650 -9.854 1.00 91.06 111 ARG A CA 1
ATOM 871 C C . ARG A 1 111 ? 2.555 -11.652 -8.385 1.00 91.06 111 ARG A C 1
ATOM 873 O O . ARG A 1 111 ? 3.294 -12.504 -7.900 1.00 91.06 111 ARG A O 1
ATOM 880 N N . TRP A 1 112 ? 1.969 -10.733 -7.644 1.00 94.19 112 TRP A N 1
ATOM 881 C CA . TRP A 1 112 ? 2.210 -10.526 -6.230 1.00 94.19 112 TRP A CA 1
ATOM 882 C C . TRP A 1 112 ? 0.922 -10.648 -5.431 1.00 94.19 112 TRP A C 1
ATOM 884 O O . TRP A 1 112 ? -0.200 -10.548 -5.936 1.00 94.19 112 TRP A O 1
ATOM 894 N N . ARG A 1 113 ? 1.094 -10.872 -4.131 1.00 95.81 113 ARG A N 1
ATOM 895 C CA . ARG A 1 113 ? 0.011 -10.913 -3.159 1.00 95.81 113 ARG A CA 1
ATOM 896 C C . ARG A 1 113 ? 0.399 -10.144 -1.907 1.00 95.81 113 ARG A C 1
ATOM 898 O O . ARG A 1 113 ? 1.361 -10.508 -1.230 1.00 95.81 113 ARG A O 1
ATOM 905 N N . ALA A 1 114 ? -0.401 -9.142 -1.563 1.00 96.44 114 ALA A N 1
ATOM 906 C CA . ALA A 1 114 ? -0.355 -8.449 -0.283 1.00 96.44 114 ALA A CA 1
ATOM 907 C C . ALA A 1 114 ? -1.463 -8.985 0.633 1.00 96.44 114 ALA A C 1
ATOM 909 O O . ALA A 1 114 ? -2.630 -9.042 0.251 1.00 96.44 114 ALA A O 1
ATOM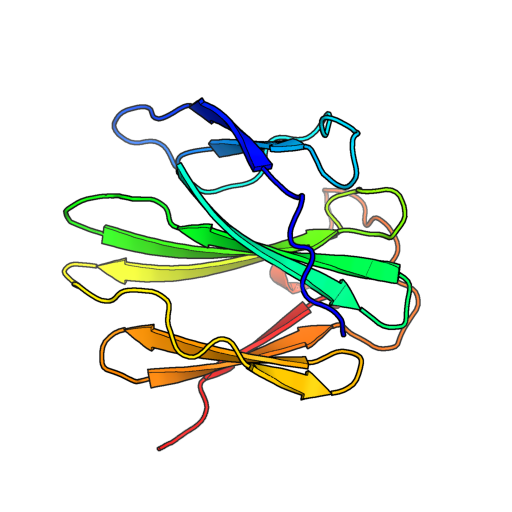 910 N N . THR A 1 115 ? -1.103 -9.418 1.841 1.00 95.81 115 THR A N 1
ATOM 911 C CA . THR A 1 115 ? -2.030 -9.985 2.830 1.00 95.81 115 THR A CA 1
ATOM 912 C C . THR A 1 115 ? -1.884 -9.293 4.176 1.00 95.81 115 THR A C 1
ATOM 914 O O . THR A 1 115 ? -0.795 -9.249 4.754 1.00 95.81 115 THR A O 1
ATOM 917 N N . VAL A 1 116 ? -3.006 -8.797 4.689 1.00 94.50 116 VAL A N 1
ATOM 918 C CA . VAL A 1 116 ? -3.121 -8.191 6.015 1.00 94.50 116 VAL A CA 1
ATOM 919 C C . VAL A 1 116 ? -3.313 -9.285 7.067 1.00 94.50 116 VAL A C 1
ATOM 921 O O . VAL A 1 116 ? -4.182 -10.155 6.944 1.00 94.50 116 VAL A O 1
ATOM 924 N N . SER A 1 117 ? -2.504 -9.245 8.125 1.00 90.00 117 SER A N 1
ATOM 925 C CA . SER A 1 117 ? -2.569 -10.214 9.220 1.00 90.00 117 SER A CA 1
ATOM 926 C C . SER A 1 117 ? -3.947 -10.221 9.915 1.00 90.00 117 SER A C 1
ATOM 928 O O . SER A 1 117 ? -4.553 -9.163 10.080 1.00 90.00 117 SER A O 1
ATOM 930 N N . PRO A 1 118 ? -4.441 -11.390 10.379 1.00 79.62 118 PRO A N 1
ATOM 931 C CA . PRO A 1 118 ? -5.709 -11.488 11.114 1.00 79.62 118 PRO A CA 1
ATOM 932 C C . PRO A 1 118 ? -5.684 -10.831 12.496 1.00 79.62 118 PRO A C 1
ATOM 934 O O . PRO A 1 118 ? -6.721 -10.398 12.985 1.00 79.62 118 PRO A O 1
ATOM 937 N N . GLY A 1 119 ? -4.524 -10.858 13.157 1.00 72.75 119 GLY A N 1
ATOM 938 C CA . GLY A 1 119 ? -4.399 -10.500 14.567 1.00 72.75 119 GLY A CA 1
ATOM 939 C C . GLY A 1 119 ? -4.514 -8.996 14.835 1.00 72.75 119 GLY A C 1
ATOM 940 O O . GLY A 1 119 ? -4.465 -8.195 13.901 1.00 72.75 119 GLY A O 1
ATOM 941 N N . PRO A 1 120 ? -4.611 -8.595 16.116 1.00 67.62 120 PRO A N 1
ATOM 942 C CA . PRO A 1 120 ? -4.714 -7.195 16.499 1.00 67.62 120 PRO A CA 1
ATOM 943 C C . PRO A 1 120 ? -3.505 -6.405 15.989 1.00 67.62 120 PRO A C 1
ATOM 945 O O . PRO A 1 120 ? -2.352 -6.624 16.378 1.00 67.62 120 PRO A O 1
ATOM 948 N N . LEU A 1 121 ? -3.802 -5.466 15.102 1.00 76.62 121 LEU A N 1
ATOM 949 C CA . LEU A 1 121 ? -2.855 -4.589 14.445 1.00 76.62 121 LEU A CA 1
ATOM 950 C C . LEU A 1 121 ? -2.593 -3.372 15.338 1.00 76.62 121 LEU A C 1
ATOM 952 O O . LEU A 1 121 ? -3.309 -2.380 15.294 1.00 76.62 121 LEU A O 1
ATOM 956 N N . ARG A 1 122 ? -1.582 -3.472 16.205 1.00 72.62 122 ARG A N 1
ATOM 957 C CA . ARG A 1 122 ? -1.208 -2.395 17.136 1.00 72.62 122 ARG A CA 1
ATOM 958 C C . ARG A 1 122 ? 0.018 -1.643 16.651 1.00 72.62 122 ARG A C 1
ATOM 960 O O . ARG A 1 122 ? 0.963 -2.257 16.144 1.00 72.62 122 ARG A O 1
ATOM 967 N N . ARG A 1 123 ? 0.038 -0.330 16.900 1.00 70.75 123 ARG A N 1
ATOM 968 C CA . ARG A 1 123 ? 1.233 0.496 16.722 1.00 70.75 123 ARG A CA 1
ATOM 969 C C . ARG A 1 123 ? 2.382 -0.126 17.510 1.00 70.75 123 ARG A C 1
ATOM 971 O O . ARG A 1 123 ? 2.269 -0.397 18.706 1.00 70.75 123 ARG A O 1
ATOM 978 N N . ARG A 1 124 ? 3.486 -0.397 16.822 1.00 72.00 124 ARG A N 1
ATOM 979 C CA . ARG A 1 124 ? 4.701 -0.933 17.438 1.00 72.00 124 ARG A CA 1
ATOM 980 C C . ARG A 1 124 ? 5.661 0.217 17.753 1.00 72.00 124 ARG A C 1
ATOM 982 O O . ARG A 1 124 ? 5.745 1.154 16.955 1.00 72.00 124 ARG A O 1
ATOM 989 N N . PRO A 1 125 ? 6.404 0.156 18.870 1.00 73.38 125 PRO A N 1
ATOM 990 C CA . PRO A 1 125 ? 7.483 1.100 19.130 1.00 73.38 125 PRO A CA 1
ATOM 991 C C . PRO A 1 125 ? 8.489 1.151 17.974 1.00 73.38 125 PRO A C 1
ATOM 993 O O . PRO A 1 125 ? 8.792 0.125 17.361 1.00 73.38 125 PRO A O 1
ATOM 996 N N . LYS A 1 126 ? 9.041 2.339 17.694 1.00 69.56 126 LYS A N 1
ATOM 997 C CA . LYS A 1 126 ? 9.975 2.551 16.572 1.00 69.56 126 LYS A CA 1
ATOM 998 C C . LYS A 1 126 ? 11.266 1.724 16.681 1.00 69.56 126 LYS A C 1
ATOM 1000 O O . LYS A 1 126 ? 11.845 1.421 15.645 1.00 69.56 126 LYS A O 1
ATOM 1005 N N . TRP A 1 127 ? 11.672 1.322 17.892 1.00 70.56 127 TRP A N 1
ATOM 1006 C CA . TRP A 1 127 ? 12.852 0.478 18.125 1.00 70.56 127 TRP A CA 1
ATOM 1007 C C . TRP A 1 127 ? 12.682 -0.965 17.630 1.00 70.56 127 TRP A C 1
ATOM 1009 O O . TRP A 1 127 ? 13.679 -1.650 17.418 1.00 70.56 127 TRP A O 1
ATOM 1019 N N . ILE A 1 128 ? 11.445 -1.435 17.408 1.00 72.19 128 ILE A N 1
ATOM 1020 C CA . ILE A 1 128 ? 11.213 -2.762 16.831 1.00 72.19 128 ILE A CA 1
ATOM 1021 C C . ILE A 1 128 ? 11.625 -2.733 15.351 1.00 72.19 128 ILE A C 1
ATOM 1023 O O . ILE A 1 128 ? 11.022 -1.983 14.568 1.00 72.19 128 ILE A O 1
ATOM 1027 N N . PRO A 1 129 ? 12.592 -3.578 14.933 1.00 64.31 129 PRO A N 1
ATOM 1028 C CA . PRO A 1 129 ? 13.026 -3.663 13.546 1.00 64.31 129 PRO A CA 1
ATOM 1029 C C . PRO A 1 129 ? 11.846 -3.852 12.592 1.00 64.31 129 PRO A C 1
ATOM 1031 O O . PRO A 1 129 ? 10.976 -4.691 12.834 1.00 64.31 129 PRO A O 1
ATOM 1034 N N . ARG A 1 130 ? 11.840 -3.130 11.462 1.00 64.94 130 ARG A N 1
ATOM 1035 C CA . ARG A 1 130 ? 10.775 -3.222 10.439 1.00 64.94 130 ARG A CA 1
ATOM 1036 C C . ARG A 1 130 ? 10.504 -4.668 10.000 1.00 64.94 130 ARG A C 1
ATOM 1038 O O . ARG A 1 130 ? 9.350 -5.043 9.837 1.00 64.94 130 ARG A O 1
ATOM 1045 N N . ARG A 1 131 ? 11.541 -5.512 9.913 1.00 60.66 131 ARG A N 1
ATOM 1046 C CA . ARG A 1 131 ? 11.424 -6.949 9.581 1.00 60.66 131 ARG A CA 1
ATOM 1047 C C . ARG A 1 131 ? 10.599 -7.773 10.580 1.00 60.66 131 ARG A C 1
ATOM 1049 O O . ARG A 1 131 ? 10.047 -8.797 10.204 1.00 60.66 131 ARG A O 1
ATOM 1056 N N . LEU A 1 132 ? 10.512 -7.338 11.840 1.00 64.06 132 LEU A N 1
ATOM 1057 C CA . LEU A 1 132 ? 9.747 -8.011 12.898 1.00 64.06 132 LEU A CA 1
ATOM 1058 C C . LEU A 1 132 ? 8.312 -7.485 13.016 1.00 64.06 132 LEU A C 1
ATOM 1060 O O . LEU A 1 132 ? 7.523 -8.004 13.811 1.00 64.06 132 LEU A O 1
ATOM 1064 N N . ARG A 1 133 ? 7.947 -6.466 12.232 1.00 69.75 133 ARG A N 1
ATOM 1065 C CA . ARG A 1 133 ? 6.562 -6.013 12.129 1.00 69.75 133 ARG A CA 1
ATOM 1066 C C . ARG A 1 133 ? 5.783 -7.081 11.358 1.00 69.75 133 ARG A C 1
ATOM 1068 O O . ARG A 1 133 ? 6.118 -7.423 10.231 1.00 69.75 133 ARG A O 1
ATOM 1075 N N . ARG A 1 134 ? 4.784 -7.671 12.020 1.00 68.94 134 ARG A N 1
ATOM 1076 C CA . ARG A 1 134 ? 4.004 -8.825 11.528 1.00 68.94 134 ARG A CA 1
ATOM 1077 C C . ARG A 1 134 ? 2.580 -8.442 11.104 1.00 68.94 134 ARG A C 1
ATOM 1079 O O . ARG A 1 134 ? 1.637 -9.181 11.369 1.00 68.94 134 ARG A O 1
ATOM 1086 N N . GLY A 1 135 ? 2.413 -7.272 10.486 1.00 86.31 135 GLY A N 1
ATOM 1087 C CA . GLY A 1 135 ? 1.099 -6.770 10.058 1.00 86.31 135 GLY A CA 1
ATOM 1088 C C . GLY A 1 135 ? 0.777 -7.034 8.587 1.00 86.31 135 GLY A C 1
ATOM 1089 O O . GLY A 1 135 ? -0.378 -7.290 8.256 1.00 86.31 135 GLY A O 1
ATOM 1090 N N . LEU A 1 136 ? 1.798 -6.996 7.728 1.00 92.00 136 LEU A N 1
ATOM 1091 C CA . LEU A 1 136 ? 1.663 -7.077 6.279 1.00 92.00 136 LEU A CA 1
ATOM 1092 C C . LEU A 1 136 ? 2.633 -8.118 5.711 1.00 92.00 136 LEU A C 1
ATOM 1094 O O . LEU A 1 136 ? 3.844 -8.047 5.935 1.00 92.00 136 LEU A O 1
ATOM 1098 N N . GLN A 1 137 ? 2.101 -9.077 4.958 1.00 93.19 137 GLN A N 1
ATOM 1099 C CA . GLN A 1 137 ? 2.888 -10.012 4.158 1.00 93.19 137 GLN A CA 1
ATOM 1100 C C . GLN A 1 137 ? 2.766 -9.640 2.686 1.00 93.19 137 GLN A C 1
ATOM 1102 O O . GLN A 1 137 ? 1.656 -9.507 2.183 1.00 93.19 137 GLN A O 1
ATOM 1107 N N . VAL A 1 138 ? 3.898 -9.514 1.999 1.00 93.38 138 VAL A N 1
ATOM 1108 C CA . VAL A 1 138 ? 3.956 -9.319 0.547 1.00 93.38 138 VAL A CA 1
ATOM 1109 C C . VAL A 1 138 ? 4.771 -10.469 -0.020 1.00 93.38 138 VAL A C 1
ATOM 1111 O O . VAL A 1 138 ? 5.890 -10.706 0.434 1.00 93.38 138 VAL A O 1
ATOM 1114 N N . LYS A 1 139 ? 4.179 -11.238 -0.932 1.00 93.38 139 LYS A N 1
ATOM 1115 C CA . LYS A 1 139 ? 4.801 -12.424 -1.527 1.00 93.38 139 LYS A CA 1
ATOM 1116 C C . LYS A 1 139 ? 4.647 -12.391 -3.038 1.00 93.38 139 LYS A C 1
ATOM 1118 O O . LYS A 1 139 ? 3.543 -12.147 -3.523 1.00 93.38 139 LYS A O 1
ATOM 1123 N N . ARG A 1 140 ? 5.728 -12.699 -3.748 1.00 91.88 140 ARG A N 1
ATOM 1124 C CA . ARG A 1 140 ? 5.677 -13.039 -5.168 1.00 91.88 140 ARG A CA 1
ATOM 1125 C C . ARG A 1 140 ? 5.056 -14.425 -5.328 1.00 91.88 140 ARG A C 1
ATOM 1127 O O . ARG A 1 140 ? 5.358 -15.329 -4.547 1.00 91.88 140 ARG A O 1
ATOM 1134 N N . LEU A 1 141 ? 4.158 -14.573 -6.288 1.00 88.12 141 LEU A N 1
ATOM 1135 C CA . LEU A 1 141 ? 3.579 -15.847 -6.689 1.00 88.12 141 LEU A CA 1
ATOM 1136 C C . LEU A 1 141 ? 4.462 -16.414 -7.802 1.00 88.12 141 LEU A C 1
ATOM 1138 O O . LEU A 1 141 ? 4.843 -15.680 -8.708 1.00 88.12 141 LEU A O 1
ATOM 1142 N N . ALA A 1 142 ? 4.835 -17.688 -7.697 1.00 74.75 142 ALA A N 1
ATOM 1143 C CA . ALA A 1 142 ? 5.517 -18.362 -8.796 1.00 74.75 142 ALA A CA 1
ATOM 1144 C C . ALA A 1 142 ? 4.536 -18.525 -9.966 1.00 74.75 142 ALA A C 1
ATOM 1146 O O . ALA A 1 142 ? 3.365 -18.846 -9.731 1.00 74.75 142 ALA A O 1
ATOM 1147 N N . SER A 1 143 ? 5.029 -18.243 -11.170 1.00 57.53 143 SER A N 1
ATOM 1148 C CA . SER A 1 143 ? 4.350 -18.442 -12.452 1.00 57.53 143 SER A CA 1
ATOM 1149 C C . SER A 1 143 ? 4.066 -19.914 -12.720 1.00 57.53 143 SER A C 1
ATOM 1151 O O . SER A 1 143 ? 4.935 -20.746 -12.366 1.00 57.53 143 SER A O 1
#

Sequence (143 aa):
MERLADTRLVQRLVRTGQQPVMQIDLEGEVMDQWLPGASLEAVFRASNGAYLVFSVDDCPYEEGLNIVLLSSEKIVLDVKSIVHAYATGHLHDLRIEGPRTVSFSFYDSERWRATVSPGPLRRRPKWIPRRLRRGLQVKRLAS

Radius of gyration: 14.4 Å; chains: 1; bounding box: 32×35×36 Å

Secondary structure (DSSP, 8-state):
-EEESS-EEEEEE--TTS--EEEEEETTEE-SSPEE-SEEEEEEE-TTS-EEEEEE--BTTEEEEEEEEE-TTS-EEEEEEEEEET----EEEEEE-SSSEEEEEESTT-EEEEEE-SS--PPPPTTS-GGG--SEEEEEPP-

pLDDT: mean 86.71, std 10.89, range [57.53, 97.44]

Foldseek 3Di:
DAWDPPKDWPDKDDDPPDFIWTWIQDPNRTDPDIDTADAWDTWDQAPQQKIWTWHWSPDPFKTKIKIFIAHNVRHTQAIDIDIDGRFDWDKADFDDPDRFKTWIATTPRFIKMKGADPDDRDRDPPPPDNVPRPGIDMDTDDD